Protein AF-A0A7S0B3U8-F1 (afdb_monomer_lite)

Sequence (105 aa):
VYEMNKVGAELAKKAAAEVTKEQPDKPRFVAGAVGPTSRTLSVSPSVEDPSFRNVTWDELVEAYVEQIRGLVDGGVDLLMIETIFDTQNSKAAIFAVDEYFEQTK

pLDDT: mean 95.0, std 5.05, range [64.06, 98.81]

Foldseek 3Di:
DQQCLLVVLLVVVVVQVVVCVVPVVDGDFFEREDEFDPFAPCAAPDPVDRPDGPDDLVRLLVVLLSNVNSNVNSPGPYYDYDPDPHVSSVVSNVVSVVVNVVVVD

Structure (mmCIF, N/CA/C/O backbone):
data_AF-A0A7S0B3U8-F1
#
_entry.id   AF-A0A7S0B3U8-F1
#
loop_
_atom_site.group_PDB
_atom_site.id
_atom_site.type_symbol
_atom_site.label_atom_id
_atom_site.label_alt_id
_atom_site.label_comp_id
_atom_site.label_asym_id
_atom_site.label_entity_id
_atom_site.label_seq_id
_atom_site.pdbx_PDB_ins_code
_atom_site.Cartn_x
_atom_site.Cartn_y
_atom_site.Cartn_z
_atom_site.occupancy
_atom_site.B_iso_or_equiv
_atom_site.auth_seq_id
_atom_site.auth_comp_id
_atom_site.auth_asym_id
_atom_site.auth_atom_id
_atom_site.pdbx_PDB_model_num
ATOM 1 N N . VAL A 1 1 ? 11.896 -2.118 2.585 1.00 87.50 1 VAL A N 1
ATOM 2 C CA . VAL A 1 1 ? 10.982 -1.077 3.144 1.00 87.50 1 VAL A CA 1
ATOM 3 C C . VAL A 1 1 ? 9.986 -1.608 4.181 1.00 87.50 1 VAL A C 1
ATOM 5 O O . VAL A 1 1 ? 9.294 -0.810 4.812 1.00 87.50 1 VAL A O 1
ATOM 8 N N . TYR A 1 2 ? 9.936 -2.922 4.403 1.00 97.25 2 TYR A N 1
ATOM 9 C CA . TYR A 1 2 ? 8.991 -3.585 5.303 1.00 97.25 2 TYR A CA 1
ATOM 10 C C . TYR A 1 2 ? 8.928 -3.016 6.733 1.00 97.25 2 TYR A C 1
ATOM 12 O O . TYR A 1 2 ? 7.869 -2.570 7.167 1.00 97.25 2 TYR A O 1
ATOM 20 N N . GLU A 1 3 ? 10.054 -2.999 7.459 1.00 98.12 3 GLU A N 1
ATOM 21 C CA . GLU A 1 3 ? 10.085 -2.665 8.896 1.00 98.12 3 GLU A CA 1
ATOM 22 C C . GLU A 1 3 ? 9.537 -1.262 9.180 1.00 98.12 3 GLU A C 1
ATOM 24 O O . GLU A 1 3 ? 8.732 -1.073 10.088 1.00 98.12 3 GLU A O 1
ATOM 29 N N . MET A 1 4 ? 9.908 -0.292 8.342 1.00 98.06 4 MET A N 1
ATOM 30 C CA . MET A 1 4 ? 9.428 1.083 8.450 1.00 98.06 4 MET A CA 1
ATOM 31 C C . MET A 1 4 ? 7.904 1.172 8.295 1.00 98.06 4 MET A C 1
ATOM 33 O O . MET A 1 4 ? 7.254 1.897 9.046 1.00 98.06 4 MET A O 1
ATOM 37 N N . ASN A 1 5 ? 7.328 0.419 7.353 1.00 98.38 5 ASN A N 1
ATOM 38 C CA . ASN A 1 5 ? 5.879 0.383 7.152 1.00 98.38 5 ASN A CA 1
ATOM 39 C C . ASN A 1 5 ? 5.166 -0.308 8.317 1.00 98.38 5 ASN A C 1
ATOM 41 O O . ASN A 1 5 ? 4.166 0.214 8.804 1.00 98.38 5 ASN A O 1
ATOM 45 N N . LYS A 1 6 ? 5.708 -1.431 8.803 1.00 98.69 6 LYS A N 1
ATOM 46 C CA . LYS A 1 6 ? 5.141 -2.168 9.936 1.00 98.69 6 LYS A CA 1
ATOM 47 C C . LYS A 1 6 ? 5.105 -1.326 11.203 1.00 98.69 6 LYS A C 1
ATOM 49 O O . LYS A 1 6 ? 4.037 -1.122 11.770 1.00 98.69 6 LYS A O 1
ATOM 54 N N . VAL A 1 7 ? 6.251 -0.785 11.614 1.00 98.69 7 VAL A N 1
ATOM 55 C CA . VAL A 1 7 ? 6.344 0.028 12.835 1.00 98.69 7 VAL A CA 1
ATOM 56 C C . VAL A 1 7 ? 5.509 1.304 12.700 1.00 98.69 7 VAL A C 1
ATOM 58 O O . VAL A 1 7 ? 4.829 1.701 13.645 1.00 98.69 7 VAL A O 1
ATOM 61 N N . GLY A 1 8 ? 5.496 1.934 11.519 1.00 98.56 8 GLY A N 1
ATOM 62 C CA . GLY A 1 8 ? 4.644 3.095 11.252 1.00 98.56 8 GLY A CA 1
ATOM 63 C C . GLY A 1 8 ? 3.151 2.788 11.416 1.00 98.56 8 GLY A C 1
ATOM 64 O O . GLY A 1 8 ? 2.435 3.541 12.080 1.00 98.56 8 GLY A O 1
ATOM 65 N N . ALA A 1 9 ? 2.692 1.661 10.870 1.00 98.69 9 ALA A N 1
ATOM 66 C CA . ALA A 1 9 ? 1.317 1.195 11.013 1.00 98.69 9 ALA A CA 1
ATOM 67 C C . ALA A 1 9 ? 0.968 0.838 12.470 1.00 98.69 9 ALA A C 1
ATOM 69 O O . ALA A 1 9 ? -0.073 1.275 12.962 1.00 98.69 9 ALA A O 1
ATOM 70 N N . GLU A 1 10 ? 1.854 0.150 13.196 1.00 98.81 10 GLU A N 1
ATOM 71 C CA . GLU A 1 10 ? 1.662 -0.191 14.615 1.00 98.81 10 GLU A CA 1
ATOM 72 C C . GLU A 1 10 ? 1.507 1.064 15.489 1.00 98.81 10 GLU A C 1
ATOM 74 O O . GLU A 1 10 ? 0.607 1.142 16.333 1.00 98.81 10 GLU A O 1
ATOM 79 N N . LEU A 1 11 ? 2.348 2.080 15.264 1.00 98.75 11 LEU A N 1
ATOM 80 C CA . LEU A 1 11 ? 2.264 3.363 15.967 1.00 98.75 11 LEU A CA 1
ATOM 81 C C . LEU A 1 11 ? 0.940 4.077 15.678 1.00 98.75 11 LEU A C 1
ATOM 83 O O . LEU A 1 11 ? 0.279 4.555 16.605 1.00 98.75 11 LEU A O 1
ATOM 87 N N . ALA A 1 12 ? 0.523 4.113 14.411 1.00 98.69 12 ALA A N 1
ATOM 88 C CA . ALA A 1 12 ? -0.749 4.706 14.019 1.00 98.69 12 ALA A CA 1
ATOM 89 C C . ALA A 1 12 ? -1.942 3.951 14.628 1.00 98.69 12 ALA A C 1
ATOM 91 O O . ALA A 1 12 ? -2.871 4.582 15.135 1.00 98.69 12 ALA A O 1
ATOM 92 N N . LYS A 1 13 ? -1.911 2.611 14.649 1.00 98.56 13 LYS A N 1
ATOM 93 C CA . LYS A 1 13 ? -2.966 1.782 15.256 1.00 98.56 13 LYS A CA 1
ATOM 94 C C . LYS A 1 13 ? -3.050 1.969 16.757 1.00 98.56 13 LYS A C 1
ATOM 96 O O . LYS A 1 13 ? -4.159 2.069 17.281 1.00 98.56 13 LYS A O 1
ATOM 101 N N . LYS A 1 14 ? -1.912 2.080 17.444 1.00 98.62 14 LYS A N 1
ATOM 102 C CA . LYS A 1 14 ? -1.879 2.392 18.875 1.00 98.62 14 LYS A CA 1
ATOM 103 C C . LYS A 1 14 ? -2.553 3.734 19.160 1.00 98.62 14 LYS A C 1
ATOM 105 O O . LYS A 1 14 ? -3.462 3.784 19.984 1.00 98.62 14 LYS A O 1
ATOM 110 N N . ALA A 1 15 ? -2.172 4.785 18.434 1.00 98.56 15 ALA A N 1
ATOM 111 C CA . ALA A 1 15 ? -2.790 6.100 18.584 1.00 98.56 15 ALA A CA 1
ATOM 112 C C . ALA A 1 15 ? -4.297 6.052 18.274 1.00 98.56 15 ALA A C 1
ATOM 114 O O . ALA A 1 15 ? -5.112 6.529 19.057 1.00 98.56 15 ALA A O 1
ATOM 115 N N . ALA A 1 16 ? -4.700 5.411 17.173 1.00 98.56 16 ALA A N 1
ATOM 116 C CA . ALA A 1 16 ? -6.108 5.259 16.813 1.00 98.56 16 ALA A CA 1
ATOM 117 C C . ALA A 1 16 ? -6.920 4.536 17.904 1.00 98.56 16 ALA A C 1
ATOM 119 O O . ALA A 1 16 ? -8.031 4.964 18.225 1.00 98.56 16 ALA A O 1
ATOM 120 N N . ALA A 1 17 ? -6.366 3.478 18.502 1.00 98.31 17 ALA A N 1
ATOM 121 C CA . ALA A 1 17 ? -7.008 2.727 19.576 1.00 98.31 17 ALA A CA 1
ATOM 122 C C . ALA A 1 17 ? -7.167 3.559 20.857 1.00 98.31 1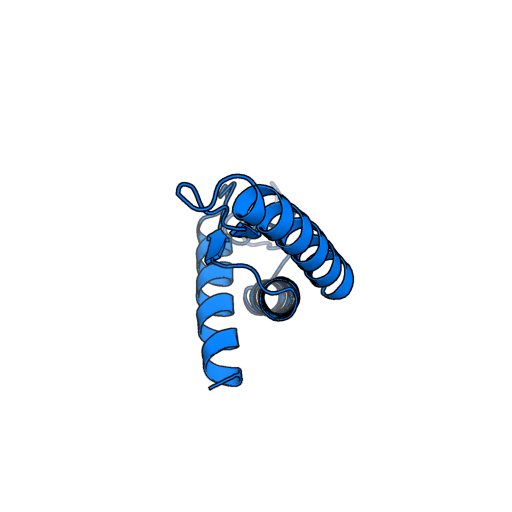7 ALA A C 1
ATOM 124 O O . ALA A 1 17 ? -8.239 3.535 21.464 1.00 98.31 17 ALA A O 1
ATOM 125 N N . GLU A 1 18 ? -6.142 4.325 21.246 1.00 98.44 18 GLU A N 1
ATOM 126 C CA . GLU A 1 18 ? -6.190 5.218 22.411 1.00 98.44 18 GLU A CA 1
ATOM 127 C C . GLU A 1 18 ? -7.326 6.234 22.274 1.00 98.44 18 GLU A C 1
ATOM 129 O O . GLU A 1 18 ? -8.199 6.310 23.140 1.00 98.44 18 GLU A O 1
ATOM 134 N N . VAL A 1 19 ? -7.403 6.931 21.138 1.00 98.25 19 VAL A N 1
ATOM 135 C CA . VAL A 1 19 ? -8.434 7.960 20.962 1.00 98.25 19 VAL A CA 1
ATOM 136 C C . VAL A 1 19 ? -9.826 7.357 20.689 1.00 98.25 19 VAL A C 1
ATOM 138 O O . VAL A 1 19 ? -10.845 7.950 21.043 1.00 98.25 19 VAL A O 1
ATOM 141 N N . THR A 1 20 ? -9.908 6.150 20.117 1.00 98.25 20 THR A N 1
ATOM 142 C CA . THR A 1 20 ? -11.181 5.405 20.007 1.00 98.25 20 THR A CA 1
ATOM 143 C C . THR A 1 20 ? -11.716 5.009 21.380 1.00 98.25 20 THR A C 1
ATOM 145 O O . THR A 1 20 ? -12.919 5.069 21.611 1.00 98.25 20 THR A O 1
ATOM 148 N N . LYS A 1 21 ? -10.839 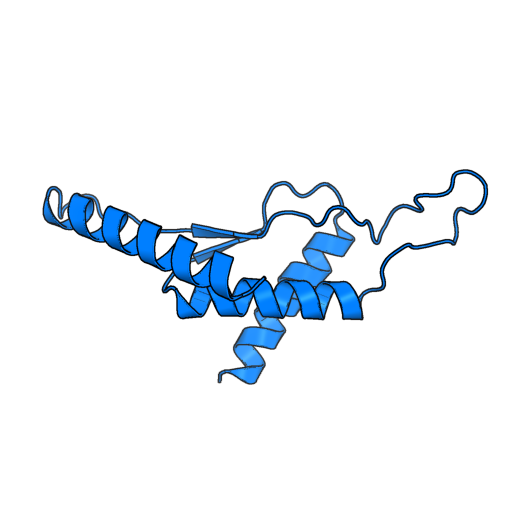4.643 22.321 1.00 97.94 21 LYS A N 1
ATOM 149 C CA . LYS A 1 21 ? -11.235 4.314 23.695 1.00 97.94 21 LYS A CA 1
ATOM 150 C C . LYS A 1 21 ? -11.820 5.524 24.431 1.00 97.94 21 LYS A C 1
ATOM 152 O O . LYS A 1 21 ? -12.730 5.353 25.237 1.00 97.94 21 LYS A O 1
ATOM 157 N N . GLU A 1 22 ? -11.317 6.727 24.153 1.00 98.06 22 GLU A N 1
ATOM 158 C CA . GLU A 1 22 ? -11.833 7.982 24.719 1.00 98.06 22 GLU A CA 1
ATOM 159 C C . GLU A 1 22 ? -13.178 8.410 24.115 1.00 98.06 22 GLU A C 1
ATOM 161 O O . GLU A 1 22 ? -13.985 9.038 24.797 1.00 98.06 22 GLU A O 1
ATOM 166 N N . GLN A 1 23 ? -13.428 8.077 22.846 1.00 97.44 23 GLN A N 1
ATOM 167 C CA . GLN A 1 23 ? -14.647 8.438 22.112 1.00 97.44 23 GLN A CA 1
ATOM 168 C C . GLN A 1 23 ? -15.178 7.227 21.321 1.00 97.44 23 GLN A C 1
ATOM 170 O O . GLN A 1 23 ? -14.992 7.158 20.098 1.00 97.44 23 GLN A O 1
ATOM 175 N N . PRO A 1 24 ? -15.820 6.254 21.999 1.00 96.38 24 PRO A N 1
ATOM 176 C CA . PRO A 1 24 ? -16.222 4.985 21.384 1.00 96.38 24 PRO A CA 1
ATOM 177 C C . PRO A 1 24 ? -17.259 5.123 20.264 1.00 96.38 24 PRO A C 1
ATOM 179 O O . PRO A 1 24 ? -17.350 4.263 19.392 1.00 96.38 24 PRO A O 1
ATOM 182 N N . ASP A 1 25 ? -18.033 6.206 20.269 1.00 98.00 25 ASP A N 1
ATOM 183 C CA . ASP A 1 25 ? -19.016 6.563 19.244 1.00 98.00 25 ASP A CA 1
ATOM 184 C C . ASP A 1 25 ? -18.375 7.049 17.931 1.00 98.00 25 ASP A C 1
ATOM 186 O O . ASP A 1 25 ? -19.046 7.117 16.900 1.00 98.00 25 ASP A O 1
ATOM 190 N N . LYS A 1 26 ? -17.068 7.347 17.941 1.00 97.62 26 LYS A N 1
ATOM 191 C CA . LYS A 1 26 ? -16.309 7.811 16.775 1.00 97.62 26 LYS A CA 1
ATOM 192 C C . LYS A 1 26 ? -14.990 7.036 16.625 1.00 97.62 26 LYS A C 1
ATOM 194 O O . LYS A 1 26 ? -13.924 7.576 16.929 1.00 97.62 26 LYS A O 1
ATOM 199 N N . PRO A 1 27 ? -15.012 5.782 16.151 1.00 96.75 27 PRO A N 1
ATOM 200 C CA . PRO A 1 27 ? -13.792 4.997 15.987 1.00 96.75 27 PRO A CA 1
ATOM 201 C C . PRO A 1 27 ? -12.813 5.644 14.996 1.00 96.75 27 PRO A C 1
ATOM 203 O O . PRO A 1 27 ? -13.216 6.269 14.013 1.00 96.75 27 PRO A O 1
ATOM 206 N N . ARG A 1 28 ? -11.512 5.508 15.270 1.00 98.19 28 ARG A N 1
ATOM 207 C CA . ARG A 1 28 ? -10.427 5.912 14.365 1.00 98.19 28 ARG A CA 1
ATOM 208 C C . ARG A 1 28 ? -9.976 4.702 13.562 1.00 98.19 28 ARG A C 1
ATOM 210 O O . ARG A 1 28 ? -9.749 3.634 14.123 1.00 98.19 28 ARG A O 1
ATOM 217 N N . PHE A 1 29 ? -9.785 4.922 12.270 1.00 98.12 29 PHE A N 1
ATOM 218 C CA . PHE A 1 29 ? -9.231 3.946 11.343 1.00 98.12 29 PHE A CA 1
ATOM 219 C C . PHE A 1 29 ? -7.859 4.415 10.870 1.00 98.12 29 PHE A C 1
ATOM 221 O O . PHE A 1 29 ? -7.591 5.617 10.813 1.00 98.12 29 PHE A O 1
ATOM 228 N N . VAL A 1 30 ? -7.000 3.467 10.521 1.00 98.69 30 VAL A N 1
ATOM 229 C CA . VAL A 1 30 ? -5.662 3.713 9.990 1.00 98.69 30 VAL A CA 1
ATOM 230 C C . VAL A 1 30 ? -5.616 3.258 8.543 1.00 98.69 30 VAL A C 1
ATOM 232 O O . VAL A 1 30 ? -5.836 2.085 8.245 1.00 98.69 30 VAL A O 1
ATOM 235 N N . ALA A 1 31 ? -5.292 4.192 7.654 1.00 98.56 31 ALA A N 1
ATOM 236 C CA . ALA A 1 31 ? -5.014 3.905 6.258 1.00 98.56 31 ALA A CA 1
ATOM 237 C C . ALA A 1 31 ? -3.508 3.707 6.050 1.00 98.56 31 ALA A C 1
ATOM 239 O O . ALA A 1 31 ? -2.710 4.584 6.383 1.00 98.56 31 ALA A O 1
ATOM 240 N N . GLY A 1 32 ? -3.123 2.566 5.486 1.00 98.25 32 GLY A N 1
ATOM 241 C CA . GLY A 1 32 ? -1.769 2.317 5.013 1.00 98.25 32 GLY A CA 1
ATOM 242 C C . GLY A 1 32 ? -1.530 3.052 3.702 1.00 98.25 32 GLY A C 1
ATOM 243 O O . GLY A 1 32 ? -2.065 2.655 2.667 1.00 98.25 32 GLY A O 1
ATOM 244 N N . ALA A 1 33 ? -0.755 4.132 3.751 1.00 97.75 33 ALA A N 1
ATOM 245 C CA . ALA A 1 33 ? -0.451 4.946 2.583 1.00 97.75 33 ALA A CA 1
ATOM 246 C C . ALA A 1 33 ? 0.515 4.220 1.635 1.00 97.75 33 ALA A C 1
ATOM 248 O O . ALA A 1 33 ? 1.636 3.867 2.011 1.00 97.75 33 ALA A O 1
ATOM 249 N N . VAL A 1 34 ? 0.085 4.038 0.389 1.00 96.94 34 VAL A N 1
ATOM 250 C CA . VAL A 1 34 ? 0.884 3.485 -0.708 1.00 96.94 34 VAL A CA 1
ATOM 251 C C . VAL A 1 34 ? 1.068 4.595 -1.736 1.00 96.94 34 VAL A C 1
ATOM 253 O O . VAL A 1 34 ? 0.258 4.786 -2.643 1.00 96.94 34 VAL A O 1
ATOM 256 N N . GLY A 1 35 ? 2.116 5.390 -1.527 1.00 92.25 35 GLY A N 1
ATOM 257 C CA . GLY A 1 35 ? 2.470 6.491 -2.414 1.00 92.25 35 GLY A CA 1
ATOM 258 C C . GLY A 1 35 ? 3.090 6.019 -3.731 1.00 92.25 35 GLY A C 1
ATOM 259 O O . GLY A 1 35 ? 3.416 4.838 -3.911 1.00 92.25 35 GLY A O 1
ATOM 260 N N . PRO A 1 36 ? 3.306 6.941 -4.676 1.00 85.31 36 PRO A N 1
ATOM 261 C CA . PRO A 1 36 ? 4.025 6.609 -5.884 1.00 85.31 36 PRO A CA 1
ATOM 262 C C . PRO A 1 36 ? 5.514 6.417 -5.564 1.00 85.31 36 PRO A C 1
ATOM 264 O O . PRO A 1 36 ? 6.072 7.040 -4.657 1.00 85.31 36 PRO A O 1
ATOM 267 N N . THR A 1 37 ? 6.197 5.586 -6.341 1.00 83.81 37 THR A N 1
ATOM 268 C CA . THR A 1 37 ? 7.661 5.535 -6.282 1.00 83.81 37 THR A CA 1
ATOM 269 C C . THR A 1 37 ? 8.282 6.748 -6.974 1.00 83.81 37 THR A C 1
ATOM 271 O O . THR A 1 37 ? 7.652 7.380 -7.817 1.00 83.81 37 THR A O 1
ATOM 274 N N . SER A 1 38 ? 9.564 7.015 -6.719 1.00 82.25 38 SER A N 1
ATOM 275 C CA . SER A 1 38 ? 10.337 8.019 -7.468 1.00 82.25 38 SER A CA 1
ATOM 276 C C . SER A 1 38 ? 10.618 7.639 -8.933 1.00 82.25 38 SER A C 1
ATOM 278 O O . SER A 1 38 ? 11.226 8.421 -9.662 1.00 82.25 38 SER A O 1
ATOM 280 N N . ARG A 1 39 ? 10.211 6.440 -9.368 1.00 85.44 39 ARG A N 1
ATOM 281 C CA . ARG A 1 39 ? 10.406 5.903 -10.722 1.00 85.44 39 ARG A CA 1
ATOM 282 C C . ARG A 1 39 ? 9.076 5.832 -11.473 1.00 85.44 39 ARG A C 1
ATOM 284 O O . ARG A 1 39 ? 8.032 5.672 -10.846 1.00 85.44 39 ARG A O 1
ATOM 291 N N . THR A 1 40 ? 9.121 5.929 -12.798 1.00 85.81 40 THR A N 1
ATOM 292 C CA . THR A 1 40 ? 7.941 5.952 -13.679 1.00 85.81 40 THR A CA 1
ATOM 293 C C . THR A 1 40 ? 7.961 4.801 -14.669 1.00 85.81 40 THR A C 1
ATOM 295 O O . THR A 1 40 ? 8.977 4.555 -15.317 1.00 85.81 40 THR A O 1
ATOM 298 N N . LEU A 1 41 ? 6.819 4.140 -14.849 1.00 88.88 41 LEU A N 1
ATOM 299 C CA . LEU A 1 41 ? 6.627 3.128 -15.894 1.00 88.88 41 LEU A CA 1
ATOM 300 C C . LEU A 1 41 ? 6.129 3.724 -17.206 1.00 88.88 41 LEU A C 1
ATOM 302 O O . LEU A 1 41 ? 6.395 3.191 -18.284 1.00 88.88 41 LEU A O 1
ATOM 306 N N . SER A 1 42 ? 5.354 4.802 -17.147 1.00 88.69 42 SER A N 1
ATOM 307 C CA . SER A 1 42 ? 4.737 5.406 -18.333 1.00 88.69 42 SER A CA 1
ATOM 308 C C . SER A 1 42 ? 5.649 6.385 -19.061 1.00 88.69 42 SER A C 1
ATOM 310 O O . SER A 1 42 ? 5.558 6.483 -20.284 1.00 88.69 42 SER A O 1
ATOM 312 N N . VAL A 1 43 ? 6.561 7.047 -18.346 1.00 88.19 43 VAL A N 1
ATOM 313 C CA . VAL A 1 43 ? 7.402 8.125 -18.881 1.00 88.19 43 VAL A CA 1
ATOM 314 C C . VAL A 1 43 ? 8.876 7.729 -18.847 1.00 88.19 43 VAL A C 1
ATOM 316 O O . VAL A 1 43 ? 9.365 7.244 -17.826 1.00 88.19 43 VAL A O 1
ATOM 319 N N . SER A 1 44 ? 9.584 7.950 -19.960 1.00 90.81 44 SER A N 1
ATOM 320 C CA . SER A 1 44 ? 11.044 7.831 -19.989 1.00 90.81 44 SER A CA 1
ATOM 321 C C . SER A 1 44 ? 11.683 8.989 -19.216 1.00 90.81 44 SER A C 1
ATOM 323 O O . SER A 1 44 ? 11.312 10.142 -19.442 1.00 90.81 44 SER A O 1
ATOM 325 N N . PRO A 1 45 ? 12.676 8.730 -18.350 1.00 87.88 45 PRO A N 1
ATOM 326 C CA . PRO A 1 45 ? 13.468 9.788 -17.729 1.00 87.88 45 PRO A CA 1
ATOM 327 C C . PRO A 1 45 ? 14.491 10.416 -18.696 1.00 87.88 45 PRO A C 1
ATOM 329 O O . PRO A 1 45 ? 15.131 11.400 -18.334 1.00 87.88 45 PRO A O 1
ATOM 332 N N . SER A 1 46 ? 14.671 9.857 -19.901 1.00 89.31 46 SER A N 1
ATOM 333 C CA . SER A 1 46 ? 15.564 10.385 -20.937 1.00 89.31 46 SER A CA 1
ATOM 334 C C . SER A 1 46 ? 14.768 11.093 -22.031 1.00 89.31 46 SER A C 1
ATOM 336 O O . SER A 1 46 ? 13.892 10.501 -22.658 1.00 89.31 46 SER A O 1
ATOM 338 N N . VAL A 1 47 ? 15.115 12.355 -22.298 1.00 90.31 47 VAL A N 1
ATOM 339 C CA . VAL A 1 47 ? 14.546 13.125 -23.419 1.00 90.31 47 VAL A CA 1
ATOM 340 C C . VAL A 1 47 ? 15.015 12.567 -24.768 1.00 90.31 47 VAL A C 1
ATOM 342 O O . VAL A 1 47 ? 14.275 12.620 -25.746 1.00 90.31 47 VAL A O 1
ATOM 345 N N . GLU A 1 48 ? 16.231 12.020 -24.820 1.00 94.31 48 GLU A N 1
ATOM 346 C CA . GLU A 1 48 ? 16.857 11.522 -26.052 1.00 94.31 48 GLU A CA 1
ATOM 347 C C . GLU A 1 48 ? 16.395 10.105 -26.423 1.00 94.31 48 GLU A C 1
ATOM 349 O O . GLU A 1 48 ? 16.456 9.726 -27.590 1.00 94.31 48 GLU A O 1
ATOM 354 N N . ASP A 1 49 ? 15.896 9.340 -25.447 1.00 92.00 49 ASP A N 1
ATOM 355 C CA . ASP A 1 49 ? 15.391 7.982 -25.651 1.00 92.00 49 ASP A CA 1
ATOM 356 C C . ASP A 1 49 ? 13.990 7.812 -25.032 1.00 92.00 49 ASP A C 1
ATOM 358 O O . ASP A 1 49 ? 13.865 7.510 -23.840 1.00 92.00 49 ASP A O 1
ATOM 362 N N . PRO A 1 50 ? 12.907 7.956 -25.820 1.00 90.81 50 PRO A N 1
ATOM 363 C CA . PRO A 1 50 ? 11.539 7.800 -25.324 1.00 90.81 50 PRO A CA 1
ATOM 364 C C . PRO A 1 50 ? 11.174 6.344 -24.978 1.00 90.81 50 PRO A C 1
ATOM 366 O O . PRO A 1 50 ? 10.164 6.103 -24.304 1.00 90.81 50 PRO A O 1
ATOM 369 N N . SER A 1 51 ? 11.970 5.366 -25.424 1.00 90.50 51 SER A N 1
ATOM 370 C CA . SER A 1 51 ? 11.747 3.942 -25.150 1.00 90.50 51 SER A CA 1
ATOM 371 C C . SER A 1 51 ? 12.334 3.493 -23.812 1.00 90.50 51 SER A C 1
ATOM 373 O O . SER A 1 51 ? 11.849 2.528 -23.223 1.00 90.50 51 SER A O 1
ATOM 375 N N . PHE A 1 52 ? 13.315 4.230 -23.287 1.00 91.88 52 PHE A N 1
ATOM 376 C CA . PHE A 1 52 ? 13.984 3.897 -22.036 1.00 91.88 52 PHE A CA 1
ATOM 377 C C . PHE A 1 52 ? 13.038 3.924 -20.825 1.00 91.88 52 PHE A C 1
ATOM 379 O O . PHE A 1 52 ? 12.152 4.776 -20.712 1.00 91.88 52 PHE A O 1
ATOM 386 N N . ARG A 1 53 ? 13.239 2.992 -19.888 1.00 91.69 53 ARG A N 1
ATOM 387 C CA . ARG A 1 53 ? 12.580 2.944 -18.575 1.00 91.69 53 ARG A CA 1
ATOM 388 C C . ARG A 1 53 ? 13.631 2.648 -17.509 1.00 91.69 53 ARG A C 1
ATOM 390 O O . ARG A 1 53 ? 14.489 1.797 -17.715 1.00 91.69 53 ARG A O 1
ATOM 397 N N . ASN A 1 54 ? 13.565 3.346 -16.376 1.00 89.62 54 ASN A N 1
ATOM 398 C CA . ASN A 1 54 ? 14.483 3.147 -15.243 1.00 89.62 54 ASN A CA 1
ATOM 399 C C . ASN A 1 54 ? 13.981 2.114 -14.223 1.00 89.62 54 ASN A C 1
ATOM 401 O O . ASN A 1 54 ? 14.620 1.917 -13.188 1.00 89.62 54 ASN A O 1
ATOM 405 N N . VAL A 1 55 ? 12.817 1.524 -14.480 1.00 93.62 55 VAL A N 1
ATOM 406 C CA . VAL A 1 55 ? 12.215 0.476 -13.667 1.00 93.62 55 VAL A CA 1
ATOM 407 C C . VAL A 1 55 ? 11.336 -0.402 -14.543 1.00 93.62 55 VAL A C 1
ATOM 409 O O . VAL A 1 55 ? 10.759 0.062 -15.531 1.00 93.62 55 VAL A O 1
ATOM 412 N N . THR A 1 56 ? 11.249 -1.668 -14.178 1.00 94.81 56 THR A N 1
ATOM 413 C CA . THR A 1 56 ? 10.366 -2.651 -14.798 1.00 94.81 56 THR A CA 1
ATOM 414 C C . THR A 1 56 ? 9.074 -2.811 -14.000 1.00 94.81 56 THR A C 1
ATOM 416 O O . THR A 1 56 ? 8.948 -2.340 -12.868 1.00 94.81 56 THR A O 1
ATOM 419 N N . TRP A 1 57 ? 8.082 -3.457 -14.615 1.00 95.12 57 TRP A N 1
ATOM 420 C CA . TRP A 1 57 ? 6.826 -3.790 -13.945 1.00 95.12 57 TRP A CA 1
ATOM 421 C C . TRP A 1 57 ? 7.068 -4.676 -12.717 1.00 95.12 57 TRP A C 1
ATOM 423 O O . TRP A 1 57 ? 6.632 -4.322 -11.625 1.00 95.12 57 TRP A O 1
ATOM 433 N N . ASP A 1 58 ? 7.818 -5.767 -12.890 1.00 96.00 58 ASP A N 1
ATOM 434 C CA . ASP A 1 58 ? 8.057 -6.760 -11.838 1.00 96.00 58 ASP A CA 1
ATOM 435 C C . ASP A 1 58 ? 8.805 -6.157 -10.639 1.00 96.00 58 ASP A C 1
ATOM 437 O O . ASP A 1 58 ? 8.412 -6.382 -9.498 1.00 96.00 58 ASP A O 1
ATOM 441 N N . GLU A 1 59 ? 9.808 -5.301 -10.877 1.00 95.31 59 GLU A N 1
ATOM 442 C CA . GLU A 1 59 ? 10.519 -4.592 -9.799 1.00 95.31 59 GLU A CA 1
ATOM 443 C C . GLU A 1 59 ? 9.594 -3.677 -8.982 1.00 95.31 59 GLU A C 1
ATOM 445 O O . GLU A 1 59 ? 9.775 -3.527 -7.772 1.00 95.31 59 GLU A O 1
ATOM 450 N N . LEU A 1 60 ? 8.612 -3.032 -9.623 1.00 94.94 60 LEU A N 1
ATOM 451 C CA . LEU A 1 60 ? 7.642 -2.205 -8.905 1.00 94.94 60 LEU A CA 1
ATOM 452 C C . LEU A 1 60 ? 6.633 -3.042 -8.140 1.00 94.94 60 LEU A C 1
ATOM 454 O O . LEU A 1 60 ? 6.307 -2.683 -7.010 1.00 94.94 60 LEU A O 1
ATOM 458 N N . VAL A 1 61 ? 6.145 -4.129 -8.735 1.00 96.56 61 VAL A N 1
ATOM 459 C CA . VAL A 1 61 ? 5.246 -5.059 -8.050 1.00 96.56 61 VAL A CA 1
ATOM 460 C C . VAL A 1 61 ? 5.930 -5.611 -6.802 1.00 96.56 61 VAL A C 1
ATOM 462 O O . VAL A 1 61 ? 5.369 -5.481 -5.719 1.00 96.56 61 VAL A O 1
ATOM 465 N N . GLU A 1 62 ? 7.164 -6.109 -6.909 1.00 95.94 62 GLU A N 1
ATOM 466 C CA . GLU A 1 62 ? 7.929 -6.627 -5.766 1.00 95.94 62 GLU A CA 1
ATOM 467 C C . GLU A 1 62 ? 8.092 -5.570 -4.661 1.00 95.94 62 GLU A C 1
ATOM 469 O O . GLU A 1 62 ? 7.824 -5.837 -3.485 1.00 95.94 62 GLU A O 1
ATOM 474 N N . ALA A 1 63 ? 8.459 -4.339 -5.033 1.00 95.75 63 ALA A N 1
ATOM 475 C CA . ALA A 1 63 ? 8.598 -3.238 -4.082 1.00 95.75 63 ALA A CA 1
ATOM 476 C C . ALA A 1 63 ? 7.270 -2.892 -3.384 1.00 95.75 63 ALA A C 1
ATOM 478 O O . ALA A 1 63 ? 7.246 -2.656 -2.171 1.00 95.75 63 ALA A O 1
ATOM 479 N N . TYR A 1 64 ? 6.161 -2.875 -4.130 1.00 97.25 64 TYR A N 1
ATOM 480 C CA . TYR A 1 64 ? 4.835 -2.635 -3.570 1.00 97.25 64 TYR A CA 1
ATOM 481 C C . TYR A 1 64 ? 4.382 -3.784 -2.668 1.00 97.25 64 TYR A C 1
ATOM 483 O O . TYR A 1 64 ? 3.879 -3.505 -1.581 1.00 97.25 64 TYR A O 1
ATOM 491 N N . VAL A 1 65 ? 4.610 -5.048 -3.039 1.00 97.38 65 VAL A N 1
ATOM 492 C CA . VAL A 1 65 ? 4.298 -6.214 -2.192 1.00 97.38 65 VAL A CA 1
ATOM 493 C C . VAL A 1 65 ? 5.046 -6.122 -0.860 1.00 97.38 65 VAL A C 1
ATOM 495 O O . VAL A 1 65 ? 4.441 -6.320 0.195 1.00 97.38 65 VAL A O 1
ATOM 498 N N . GLU A 1 66 ? 6.334 -5.755 -0.867 1.00 97.25 66 GLU A N 1
ATOM 499 C CA . GLU A 1 66 ? 7.113 -5.592 0.370 1.00 97.25 66 GLU A CA 1
ATOM 500 C C . GLU A 1 66 ? 6.533 -4.489 1.277 1.00 97.25 66 GLU A C 1
ATOM 502 O O . GLU A 1 66 ? 6.426 -4.662 2.498 1.00 97.25 66 GLU A O 1
ATOM 507 N N . GLN A 1 67 ? 6.130 -3.356 0.688 1.00 97.81 67 GLN A N 1
ATOM 508 C CA . GLN A 1 67 ? 5.477 -2.259 1.406 1.00 97.81 67 GLN A CA 1
ATOM 509 C C . GLN A 1 67 ? 4.118 -2.684 1.979 1.00 97.81 67 GLN A C 1
ATOM 511 O O . GLN A 1 67 ? 3.864 -2.472 3.166 1.00 97.81 67 GLN A O 1
ATOM 516 N N . ILE A 1 68 ? 3.264 -3.290 1.151 1.00 98.00 68 ILE A N 1
ATOM 517 C CA . ILE A 1 68 ? 1.915 -3.744 1.510 1.00 98.00 68 ILE A CA 1
ATOM 518 C C . ILE A 1 68 ? 1.988 -4.753 2.648 1.00 98.00 68 ILE A C 1
ATOM 520 O O . ILE A 1 68 ? 1.292 -4.583 3.647 1.00 98.00 68 ILE A O 1
ATOM 524 N N . ARG A 1 69 ? 2.886 -5.740 2.558 1.00 98.12 69 ARG A N 1
ATOM 525 C CA . ARG A 1 69 ? 3.117 -6.713 3.629 1.00 98.12 69 ARG A CA 1
ATOM 526 C C . ARG A 1 69 ? 3.449 -6.022 4.949 1.00 98.12 69 ARG A C 1
ATOM 528 O O . ARG A 1 69 ? 2.898 -6.387 5.980 1.00 98.12 69 ARG A O 1
ATOM 535 N N . GLY A 1 70 ? 4.318 -5.009 4.924 1.00 98.38 70 GLY A N 1
ATOM 536 C CA . GLY A 1 70 ? 4.647 -4.226 6.118 1.00 98.38 70 GLY A CA 1
ATOM 537 C C . GLY A 1 70 ? 3.426 -3.528 6.714 1.00 98.38 70 GLY A C 1
ATOM 538 O O . GLY A 1 70 ? 3.188 -3.626 7.913 1.00 98.38 70 GLY A O 1
ATOM 539 N N . LEU A 1 71 ? 2.625 -2.863 5.879 1.00 98.56 71 LEU A N 1
ATOM 540 C CA . LEU A 1 71 ? 1.411 -2.165 6.313 1.00 98.56 71 LEU A CA 1
ATOM 541 C C . LEU A 1 71 ? 0.371 -3.131 6.900 1.00 98.56 71 LEU A C 1
ATOM 543 O O . LEU A 1 71 ? -0.171 -2.868 7.974 1.00 98.56 71 LEU A O 1
ATOM 547 N N . VAL A 1 72 ? 0.107 -4.251 6.224 1.00 98.12 72 VAL A N 1
ATOM 548 C CA . VAL A 1 72 ? -0.878 -5.246 6.670 1.00 98.12 72 VAL A CA 1
ATOM 549 C C . VAL A 1 72 ? -0.424 -5.932 7.957 1.00 98.12 72 VAL A C 1
ATOM 551 O O . VAL A 1 72 ? -1.208 -6.004 8.902 1.00 98.12 72 VAL A O 1
ATOM 554 N N . ASP A 1 73 ? 0.845 -6.341 8.058 1.00 98.31 73 ASP A N 1
ATOM 555 C CA . ASP A 1 73 ? 1.398 -6.933 9.285 1.00 98.31 73 ASP A CA 1
ATOM 556 C C . ASP A 1 73 ? 1.375 -5.945 10.467 1.00 98.31 73 ASP A C 1
ATOM 558 O O . ASP A 1 73 ? 1.310 -6.365 11.623 1.00 98.31 73 ASP A O 1
ATOM 562 N N . GLY A 1 74 ? 1.421 -4.636 10.193 1.00 98.31 74 GLY A N 1
ATOM 563 C CA . GLY A 1 74 ? 1.256 -3.579 11.194 1.00 98.31 74 GLY A CA 1
ATOM 564 C C . GLY A 1 74 ? -0.203 -3.264 11.558 1.00 98.31 74 GLY A C 1
ATOM 565 O O . GLY A 1 74 ? -0.456 -2.455 12.452 1.00 98.31 74 GLY A O 1
ATOM 566 N N . GLY A 1 75 ? -1.171 -3.911 10.903 1.00 98.25 75 GLY A N 1
ATOM 567 C CA . GLY A 1 75 ? -2.579 -3.913 11.298 1.00 98.25 75 GLY A CA 1
ATOM 568 C C . GLY A 1 75 ? -3.414 -2.743 10.781 1.00 98.25 75 GLY A C 1
ATOM 569 O O . GLY A 1 75 ? -4.391 -2.379 11.440 1.00 98.25 75 GLY A O 1
ATOM 570 N N . VAL A 1 76 ? -3.046 -2.134 9.645 1.00 98.69 76 VAL A N 1
ATOM 571 C CA . VAL A 1 76 ? -3.869 -1.089 9.002 1.00 98.69 76 VAL A CA 1
ATOM 572 C C . VAL A 1 76 ? -5.279 -1.597 8.678 1.00 98.69 76 VAL A C 1
ATOM 574 O O . VAL A 1 76 ? -5.483 -2.774 8.398 1.00 98.69 76 VAL A O 1
ATOM 577 N N . ASP A 1 77 ? -6.261 -0.695 8.696 1.00 98.38 77 ASP A N 1
ATOM 578 C CA . ASP A 1 77 ? -7.668 -1.029 8.438 1.00 98.38 77 ASP A CA 1
ATOM 579 C C . ASP A 1 77 ? -8.003 -1.027 6.939 1.00 98.38 77 ASP A C 1
ATOM 581 O O . ASP A 1 77 ? -8.931 -1.703 6.498 1.00 98.38 77 ASP A O 1
ATOM 585 N N . LEU A 1 78 ? -7.257 -0.251 6.151 1.00 97.81 78 LEU A N 1
ATOM 586 C CA . LEU A 1 78 ? -7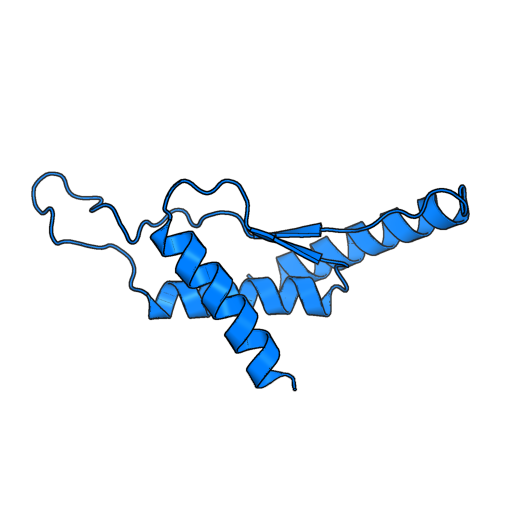.363 -0.198 4.695 1.00 97.81 78 LEU A CA 1
ATOM 587 C C . LEU A 1 78 ? -6.031 0.220 4.066 1.00 97.81 78 LEU A C 1
ATOM 589 O O . LEU A 1 78 ? -5.211 0.875 4.707 1.00 97.81 78 LEU A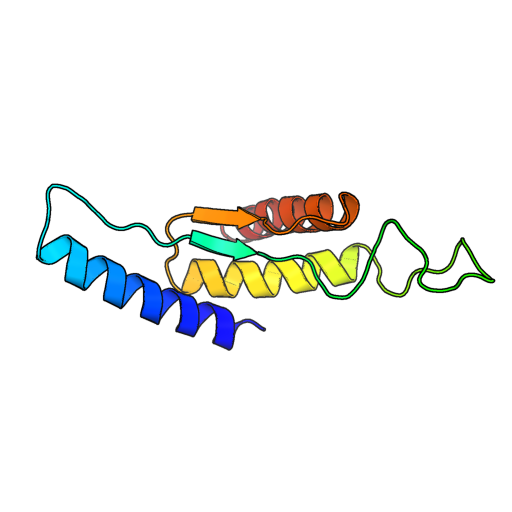 O 1
ATOM 593 N N . LEU A 1 79 ? -5.840 -0.118 2.794 1.00 98.12 79 LEU A N 1
ATOM 594 C CA . LEU A 1 79 ? -4.733 0.375 1.974 1.00 98.12 79 LEU A CA 1
ATOM 595 C C . LEU A 1 79 ? -5.219 1.550 1.125 1.00 98.12 79 LEU A C 1
ATOM 597 O O . LEU A 1 79 ? -6.312 1.506 0.562 1.00 98.12 79 LEU A O 1
ATOM 601 N N . MET A 1 80 ? -4.408 2.600 1.028 1.00 97.94 80 MET A N 1
ATOM 602 C CA . MET A 1 80 ? -4.731 3.809 0.277 1.00 97.94 80 MET A CA 1
ATOM 603 C C . MET A 1 80 ? -3.633 4.089 -0.744 1.00 97.94 80 MET A C 1
ATOM 605 O O . MET A 1 80 ? -2.589 4.644 -0.407 1.00 97.94 80 MET A O 1
ATOM 609 N N . ILE A 1 81 ? -3.882 3.704 -1.997 1.00 97.12 81 ILE A N 1
ATOM 610 C CA . ILE A 1 81 ? -3.017 4.062 -3.125 1.00 97.12 81 ILE A CA 1
ATOM 611 C C . ILE A 1 81 ? -3.255 5.539 -3.432 1.00 97.12 81 ILE A C 1
ATOM 613 O O . ILE A 1 81 ? -4.351 5.926 -3.838 1.00 97.12 81 ILE A O 1
ATOM 617 N N . GLU A 1 82 ? -2.244 6.367 -3.198 1.00 97.12 82 GLU A N 1
ATOM 618 C CA . GLU A 1 82 ? -2.394 7.819 -3.162 1.00 97.12 82 GLU A CA 1
ATOM 619 C C . GLU A 1 82 ? -1.311 8.552 -3.958 1.00 97.12 82 GLU A C 1
ATOM 621 O O . GLU A 1 82 ? -0.353 7.950 -4.440 1.00 97.12 82 GLU A O 1
ATOM 626 N N . THR A 1 83 ? -1.484 9.867 -4.125 1.00 95.19 83 THR A N 1
ATOM 627 C CA . THR A 1 83 ? -0.542 10.746 -4.841 1.00 95.19 83 THR A CA 1
ATOM 628 C C . THR A 1 83 ? -0.139 10.183 -6.220 1.00 95.19 83 THR A C 1
ATOM 630 O O . THR A 1 83 ? 1.011 10.202 -6.649 1.00 95.19 83 THR A O 1
ATOM 633 N N . ILE A 1 84 ? -1.122 9.641 -6.943 1.00 92.19 84 ILE A N 1
ATOM 634 C CA . ILE A 1 84 ? -0.917 8.994 -8.240 1.00 92.19 84 ILE A CA 1
ATOM 635 C C . ILE A 1 84 ? -0.561 10.042 -9.296 1.00 92.19 84 ILE A C 1
ATOM 637 O O . ILE A 1 84 ? -1.402 10.853 -9.681 1.00 92.19 84 ILE A O 1
ATOM 641 N N . PHE A 1 85 ? 0.664 9.973 -9.813 1.00 90.50 85 PHE A N 1
ATOM 642 C CA . PHE A 1 85 ? 1.094 10.766 -10.968 1.00 90.50 85 PHE A CA 1
ATOM 643 C C . PHE A 1 85 ? 1.369 9.910 -12.219 1.00 90.50 85 PHE A C 1
ATOM 645 O O . PHE A 1 85 ? 1.333 10.427 -13.332 1.00 90.50 85 PHE A O 1
ATOM 652 N N . ASP A 1 86 ? 1.592 8.600 -12.046 1.00 91.81 86 ASP A N 1
ATOM 653 C CA . ASP A 1 86 ? 1.759 7.610 -13.114 1.00 91.81 86 ASP A CA 1
ATOM 654 C C . ASP A 1 86 ? 0.729 6.484 -12.941 1.00 91.81 86 ASP A C 1
ATOM 656 O O . ASP A 1 86 ? 0.781 5.709 -11.985 1.00 91.81 86 ASP A O 1
ATOM 660 N N . THR A 1 87 ? -0.212 6.368 -13.880 1.00 93.44 87 THR A N 1
ATOM 661 C CA . THR A 1 87 ? -1.269 5.349 -13.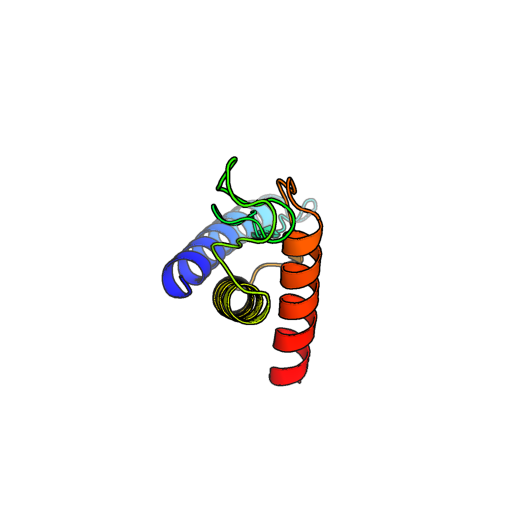817 1.00 93.44 87 THR A CA 1
ATOM 662 C C . THR A 1 87 ? -0.735 3.921 -13.967 1.00 93.44 87 THR A C 1
ATOM 664 O O . THR A 1 87 ? -1.356 2.993 -13.450 1.00 93.44 87 THR A O 1
ATOM 667 N N . GLN A 1 88 ? 0.398 3.701 -14.644 1.00 93.75 88 GLN A N 1
ATOM 668 C CA . GLN A 1 88 ? 0.999 2.364 -14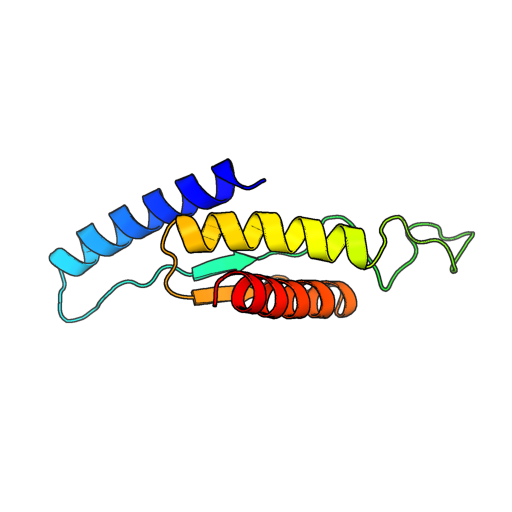.704 1.00 93.75 88 GLN A CA 1
ATOM 669 C C . GLN A 1 88 ? 1.562 1.944 -13.346 1.00 93.75 88 GLN A C 1
ATOM 671 O O . GLN A 1 88 ? 1.377 0.793 -12.961 1.00 93.75 88 GLN A O 1
ATOM 676 N N . ASN A 1 89 ? 2.138 2.871 -12.577 1.00 93.81 89 ASN A N 1
ATOM 677 C CA . ASN A 1 89 ? 2.552 2.582 -11.203 1.00 93.81 89 ASN A CA 1
ATOM 678 C C . ASN A 1 89 ? 1.350 2.225 -10.325 1.00 93.81 89 ASN A C 1
ATOM 680 O O . ASN A 1 89 ? 1.425 1.289 -9.538 1.00 93.81 89 ASN A O 1
ATOM 684 N N . SER A 1 90 ? 0.219 2.917 -10.486 1.00 94.69 90 SER A N 1
ATOM 685 C CA . SER A 1 90 ? -1.005 2.568 -9.751 1.00 94.69 90 SER A CA 1
ATOM 686 C C . SER A 1 90 ? -1.521 1.185 -10.104 1.00 94.69 90 SER A C 1
ATOM 688 O O . SER A 1 90 ? -1.966 0.465 -9.219 1.00 94.69 90 SER A O 1
ATOM 690 N N . LYS A 1 91 ? -1.448 0.789 -11.380 1.00 96.62 91 LYS A N 1
ATOM 691 C CA . LYS A 1 91 ? -1.797 -0.576 -11.785 1.00 96.62 91 LYS A CA 1
ATOM 692 C C . LYS A 1 91 ? -0.862 -1.603 -11.151 1.00 96.62 91 LYS A C 1
ATOM 694 O O . LYS A 1 91 ? -1.358 -2.621 -10.687 1.00 96.62 91 LYS A O 1
ATOM 699 N N . ALA A 1 92 ? 0.442 -1.327 -11.093 1.00 97.06 92 ALA A N 1
ATOM 700 C CA . ALA A 1 92 ? 1.403 -2.196 -10.415 1.00 97.06 92 ALA A CA 1
ATOM 701 C C . ALA A 1 92 ? 1.106 -2.299 -8.909 1.00 97.06 92 ALA A C 1
ATOM 703 O O . ALA A 1 92 ? 1.117 -3.393 -8.362 1.00 97.06 92 ALA A O 1
ATOM 704 N N . ALA A 1 93 ? 0.753 -1.187 -8.254 1.00 97.12 93 ALA A N 1
ATOM 705 C CA . ALA A 1 93 ? 0.349 -1.183 -6.849 1.00 97.12 93 ALA A CA 1
ATOM 706 C C . ALA A 1 93 ? -0.941 -1.986 -6.609 1.00 97.12 93 ALA A C 1
ATOM 708 O O . ALA A 1 93 ? -0.994 -2.770 -5.670 1.00 97.12 93 ALA A O 1
ATOM 709 N N . ILE A 1 94 ? -1.965 -1.836 -7.461 1.00 97.50 94 ILE A N 1
ATOM 710 C CA . ILE A 1 94 ? -3.206 -2.632 -7.379 1.00 97.50 94 ILE A CA 1
ATOM 711 C C . ILE A 1 94 ? -2.897 -4.119 -7.567 1.00 97.50 94 ILE A C 1
ATOM 713 O O . ILE A 1 94 ? -3.347 -4.939 -6.775 1.00 97.50 94 ILE A O 1
ATOM 717 N N . PHE A 1 95 ? -2.092 -4.458 -8.575 1.00 98.06 95 PHE A N 1
ATOM 718 C CA . PHE A 1 95 ? -1.682 -5.836 -8.826 1.00 98.06 95 PHE A CA 1
ATOM 719 C C . PHE A 1 95 ? -0.923 -6.428 -7.631 1.00 98.06 95 PHE A C 1
ATOM 721 O O . PHE A 1 95 ? -1.217 -7.539 -7.213 1.00 98.06 95 PHE A O 1
ATOM 728 N N . ALA A 1 96 ? -0.014 -5.662 -7.024 1.00 97.56 96 ALA A N 1
ATOM 729 C CA . ALA A 1 96 ? 0.706 -6.067 -5.821 1.00 97.56 96 ALA A CA 1
ATOM 730 C C . ALA A 1 96 ? -0.220 -6.298 -4.612 1.00 97.56 96 ALA A C 1
ATOM 732 O O . ALA A 1 96 ? 0.042 -7.186 -3.803 1.00 97.56 96 ALA A O 1
ATOM 733 N N . VAL A 1 97 ? -1.305 -5.521 -4.478 1.00 97.75 97 VAL A N 1
ATOM 734 C CA . VAL A 1 97 ? -2.333 -5.761 -3.449 1.00 97.75 97 VAL A CA 1
ATOM 735 C C . VAL A 1 97 ? -3.010 -7.109 -3.678 1.00 97.75 97 VAL A C 1
ATOM 737 O O . VAL A 1 97 ? -3.094 -7.905 -2.742 1.00 97.75 97 VAL A O 1
ATOM 740 N N . ASP A 1 98 ? -3.459 -7.375 -4.906 1.00 97.38 98 ASP A N 1
ATOM 741 C CA . ASP A 1 98 ? -4.100 -8.645 -5.257 1.00 97.38 98 ASP A CA 1
ATOM 742 C C . ASP A 1 98 ? -3.142 -9.826 -5.043 1.00 97.38 98 ASP A C 1
ATOM 744 O O . ASP A 1 98 ? -3.501 -10.794 -4.372 1.00 97.38 98 ASP A O 1
ATOM 748 N N . GLU A 1 99 ? -1.900 -9.716 -5.519 1.00 97.06 99 GLU A N 1
ATOM 749 C CA . GLU A 1 99 ? -0.868 -10.743 -5.372 1.00 97.06 99 GLU A CA 1
ATOM 750 C C . GLU A 1 99 ? -0.564 -11.046 -3.896 1.00 97.06 99 GLU A C 1
ATOM 752 O O . GLU A 1 99 ? -0.529 -12.212 -3.495 1.00 97.06 99 GLU A O 1
ATOM 757 N N . TYR A 1 100 ? -0.410 -10.017 -3.055 1.00 97.31 100 TYR A N 1
ATOM 758 C CA . TYR A 1 100 ? -0.214 -10.201 -1.615 1.00 97.31 100 TYR A CA 1
ATOM 759 C C . TYR A 1 100 ? -1.375 -10.982 -0.978 1.00 97.31 100 TYR A C 1
ATOM 761 O O . TYR A 1 100 ? -1.149 -11.911 -0.195 1.00 97.31 100 TYR A O 1
ATOM 769 N N . PHE A 1 101 ? -2.620 -10.640 -1.321 1.00 95.50 101 PHE A N 1
ATOM 770 C CA . PHE A 1 101 ? -3.791 -11.344 -0.798 1.00 95.50 101 PHE A CA 1
ATOM 771 C C . PHE A 1 101 ? -3.958 -12.752 -1.375 1.00 95.50 101 PHE A C 1
ATOM 773 O O . PHE A 1 101 ? -4.547 -13.603 -0.717 1.00 95.50 101 PHE A O 1
ATOM 780 N N . GLU A 1 102 ? -3.456 -13.045 -2.572 1.00 95.94 102 GLU A N 1
ATOM 781 C CA . GLU A 1 102 ? -3.425 -14.412 -3.103 1.00 95.94 102 GLU A CA 1
ATOM 782 C C . GLU A 1 102 ? -2.391 -15.293 -2.398 1.00 95.94 102 GLU A C 1
ATOM 784 O O . GLU A 1 102 ? -2.684 -16.452 -2.110 1.00 95.94 102 GLU A O 1
ATOM 789 N N . GLN A 1 103 ? -1.221 -14.748 -2.058 1.00 91.62 103 GLN A N 1
ATOM 790 C CA . GLN A 1 103 ? -0.161 -15.478 -1.347 1.00 91.62 103 GLN A CA 1
ATOM 791 C C . GLN A 1 103 ? -0.492 -15.775 0.124 1.00 91.62 103 GLN A C 1
ATOM 793 O O . GLN A 1 103 ? 0.121 -16.655 0.727 1.00 91.62 103 GLN A O 1
ATOM 798 N N . THR A 1 104 ? -1.420 -15.019 0.715 1.00 83.88 104 THR A N 1
ATOM 799 C CA . THR A 1 104 ? -1.771 -15.086 2.146 1.00 83.88 104 THR A CA 1
ATOM 800 C C . THR A 1 104 ? -3.134 -15.729 2.425 1.00 83.88 104 THR A C 1
ATOM 802 O O . THR A 1 104 ? -3.548 -15.787 3.585 1.00 83.88 104 THR A O 1
ATOM 805 N N . LYS A 1 105 ? -3.818 -16.214 1.380 1.00 64.06 105 LYS A N 1
ATOM 806 C CA . LYS A 1 105 ? -5.050 -17.014 1.479 1.00 64.06 105 LYS A CA 1
ATOM 807 C C . LYS A 1 105 ? -4.815 -18.418 2.032 1.00 64.06 105 LYS A C 1
ATOM 809 O O . LYS A 1 105 ? -3.716 -18.979 1.835 1.00 64.06 105 LYS A O 1
#

Organism: NCBI:txid73915

Radius of gyration: 16.42 Å; chains: 1; bounding box: 36×30×51 Å

Secondary structure (DSSP, 8-state):
-HHHHHHHHHHHHHHHHHHHHH-TTS----EEEEPPPSS-SSS-S-SS-TT--SS-HHHHHHHHHHHHHHHHHTT-SEEEE-S-S-HHHHHHHHHHHHHHHHHT-

InterPro domains:
  IPR003726 Homocysteine-binding domain [PF02574] (1-98)
  IPR003726 Homocysteine-binding domain [PS50970] (1-105)
  IPR036589 Homocysteine-binding domain superfamily [G3DSA:3.20.20.330] (1-105)
  IPR036589 Homocysteine-binding domain superfamily [SSF82282] (1-99)
  IPR050554 Methionine Synthase/Corrinoid [PTHR45833] (1-103)